Protein AF-A0A1K2IK71-F1 (afdb_monomer)

Structure (mmCIF, N/CA/C/O backbone):
data_AF-A0A1K2IK71-F1
#
_entry.id   AF-A0A1K2IK71-F1
#
loop_
_atom_site.group_PDB
_atom_site.id
_atom_site.type_symbol
_atom_site.label_atom_id
_atom_site.label_alt_id
_atom_site.label_comp_id
_atom_site.label_asym_id
_atom_site.label_entity_id
_atom_site.label_seq_id
_atom_site.pdbx_PDB_ins_code
_atom_site.Cartn_x
_atom_site.Cartn_y
_atom_site.Cartn_z
_atom_site.occupancy
_atom_site.B_iso_or_equiv
_atom_site.auth_seq_id
_atom_site.auth_comp_id
_atom_site.auth_asym_id
_atom_site.auth_atom_id
_atom_site.pdbx_PDB_model_num
ATOM 1 N N . MET A 1 1 ? -37.675 0.649 31.536 1.00 61.25 1 MET A N 1
ATOM 2 C CA . MET A 1 1 ? -37.832 0.206 30.128 1.00 61.25 1 MET A CA 1
ATOM 3 C C . MET A 1 1 ? -37.164 1.136 29.109 1.00 61.25 1 MET A C 1
ATOM 5 O O . MET A 1 1 ? -36.621 0.613 28.149 1.00 61.25 1 MET A O 1
ATOM 9 N N . ASN A 1 2 ? -37.136 2.465 29.307 1.00 74.56 2 ASN A N 1
ATOM 10 C CA . ASN A 1 2 ? -36.464 3.393 28.375 1.00 74.56 2 ASN A CA 1
ATOM 11 C C . ASN A 1 2 ? -34.951 3.172 28.241 1.00 74.56 2 ASN A C 1
ATOM 13 O O . ASN A 1 2 ? -34.464 3.069 27.128 1.00 74.56 2 ASN A O 1
ATOM 17 N N . GLN A 1 3 ? -34.226 3.002 29.349 1.00 78.00 3 GLN A N 1
ATOM 18 C CA . GLN A 1 3 ? -32.760 2.847 29.328 1.00 78.00 3 GLN A CA 1
ATOM 19 C C . GLN A 1 3 ? -32.288 1.665 28.456 1.00 78.00 3 GLN A C 1
ATOM 21 O O . GLN A 1 3 ? -31.316 1.771 27.718 1.00 78.00 3 GLN A O 1
ATOM 26 N N . ILE A 1 4 ? -33.023 0.548 28.472 1.00 86.94 4 ILE A N 1
ATOM 27 C CA . ILE A 1 4 ? -32.706 -0.634 27.653 1.00 86.94 4 ILE A CA 1
ATOM 28 C C . ILE A 1 4 ? -32.923 -0.341 26.159 1.00 86.94 4 ILE A C 1
ATOM 30 O O . ILE A 1 4 ? -32.129 -0.775 25.328 1.00 86.94 4 ILE A O 1
ATOM 34 N N . LYS A 1 5 ? -33.969 0.423 25.811 1.00 86.81 5 LYS A N 1
ATOM 35 C CA . LYS A 1 5 ? -34.247 0.823 24.424 1.00 86.81 5 LYS A CA 1
ATOM 36 C C . LYS A 1 5 ? -33.156 1.747 23.883 1.00 86.81 5 LYS A C 1
ATOM 38 O O . LYS A 1 5 ? -32.662 1.495 22.790 1.00 86.81 5 LYS A O 1
ATOM 43 N N . GLU A 1 6 ? -32.731 2.735 24.669 1.00 89.81 6 GLU A N 1
ATOM 44 C CA . GLU A 1 6 ? -31.640 3.652 24.304 1.00 89.81 6 GLU A CA 1
ATOM 45 C C . GLU A 1 6 ? -30.330 2.897 24.029 1.00 89.81 6 GLU A C 1
ATOM 47 O O . GLU A 1 6 ? -29.688 3.108 23.001 1.00 89.81 6 GLU A O 1
ATOM 52 N N . HIS A 1 7 ? -29.968 1.935 24.886 1.00 89.75 7 HIS A N 1
ATOM 53 C CA . HIS A 1 7 ? -28.777 1.104 24.677 1.00 89.75 7 HIS A CA 1
ATOM 54 C C . HIS A 1 7 ? -28.846 0.255 23.398 1.00 89.75 7 HIS A C 1
ATOM 56 O O . HIS A 1 7 ? -27.839 0.106 22.702 1.00 89.75 7 HIS A O 1
ATOM 62 N N . ILE A 1 8 ? -30.018 -0.297 23.068 1.00 94.62 8 ILE A N 1
ATOM 63 C CA . ILE A 1 8 ? -30.217 -1.074 21.836 1.00 94.62 8 ILE A CA 1
ATOM 64 C C . ILE A 1 8 ? -30.091 -0.170 20.606 1.00 94.62 8 ILE A C 1
ATOM 66 O O . ILE A 1 8 ? -29.386 -0.523 19.661 1.00 94.62 8 ILE A O 1
ATOM 70 N N . VAL A 1 9 ? -30.722 1.006 20.630 1.00 95.81 9 VAL A N 1
ATOM 71 C CA . VAL A 1 9 ? -30.653 1.987 19.538 1.00 95.81 9 VAL A CA 1
ATOM 72 C C . VAL A 1 9 ? -29.213 2.447 19.321 1.00 95.81 9 VAL A C 1
ATOM 74 O O . VAL A 1 9 ? -28.722 2.414 18.194 1.00 95.81 9 VAL A O 1
ATOM 77 N N . PHE A 1 10 ? -28.491 2.772 20.393 1.00 95.06 10 PHE A N 1
ATOM 78 C CA . PHE A 1 10 ? -27.085 3.161 20.318 1.00 95.06 10 PHE A CA 1
ATOM 79 C C . PHE A 1 10 ? -26.204 2.063 19.699 1.00 95.06 10 PHE A C 1
ATOM 81 O O . PHE A 1 10 ? -25.360 2.336 18.841 1.00 95.06 10 PHE A O 1
ATOM 88 N N . LYS A 1 11 ? -26.426 0.797 20.074 1.00 95.06 11 LYS A N 1
ATOM 89 C CA . LYS A 1 11 ? -25.696 -0.347 19.505 1.00 95.06 11 LYS A CA 1
ATOM 90 C C . LYS A 1 11 ? -25.994 -0.551 18.014 1.00 95.06 11 LYS A C 1
ATOM 92 O O . LYS A 1 11 ? -25.093 -0.875 17.246 1.00 95.06 11 LYS A O 1
ATOM 97 N N . LEU A 1 12 ? -27.240 -0.344 17.591 1.00 96.75 12 LEU A N 1
ATOM 98 C CA . LEU A 1 12 ? -27.615 -0.434 16.178 1.00 96.75 12 LEU A CA 1
ATOM 99 C C . LEU A 1 12 ? -26.991 0.695 15.355 1.00 96.75 12 LEU A C 1
ATOM 101 O O . LEU A 1 12 ? -26.448 0.435 14.284 1.00 96.75 12 LEU A O 1
ATOM 105 N N . ILE A 1 13 ? -27.006 1.927 15.871 1.00 97.06 13 ILE A N 1
ATOM 106 C CA . ILE A 1 13 ? -26.398 3.083 15.200 1.00 97.06 13 ILE A CA 1
ATOM 107 C C . ILE A 1 13 ? -24.892 2.870 15.037 1.00 97.06 13 ILE A C 1
ATOM 109 O O . ILE A 1 13 ? -24.377 2.994 13.927 1.00 97.06 13 ILE A O 1
ATOM 113 N N . THR A 1 14 ? -24.194 2.490 16.109 1.00 96.00 14 THR A N 1
ATOM 114 C CA . THR A 1 14 ? -22.744 2.228 16.066 1.00 96.00 14 THR A CA 1
ATOM 115 C C . THR A 1 14 ? -22.388 1.102 15.098 1.00 96.00 14 THR A C 1
ATOM 117 O O . THR A 1 14 ? -21.451 1.246 14.313 1.00 96.00 14 THR A O 1
ATOM 120 N N . PHE A 1 15 ? -23.165 0.017 15.076 1.00 96.56 15 PHE A N 1
ATOM 121 C CA . PHE A 1 15 ? -22.981 -1.057 14.102 1.00 96.56 15 PHE A CA 1
ATOM 122 C C . PHE A 1 15 ? -23.221 -0.585 12.660 1.00 96.56 15 PHE A C 1
ATOM 124 O O . PHE A 1 15 ? -22.429 -0.895 11.771 1.00 96.56 15 PHE A O 1
ATOM 131 N N . SER A 1 16 ? -24.270 0.208 12.424 1.00 96.31 16 SER A N 1
ATOM 132 C CA . SER A 1 16 ? -24.564 0.756 11.094 1.00 96.31 16 SER A CA 1
ATOM 133 C C . SER A 1 16 ? -23.451 1.678 10.592 1.00 96.31 16 SER A C 1
ATOM 135 O O . SER A 1 16 ? -23.057 1.586 9.431 1.00 96.31 16 SER A O 1
ATOM 137 N N . LEU A 1 17 ? -22.884 2.503 11.478 1.00 95.88 17 LEU A N 1
ATOM 138 C CA . LEU A 1 17 ? -21.776 3.397 11.162 1.00 95.88 17 LEU A CA 1
ATOM 139 C C . LEU A 1 17 ? -20.525 2.597 10.782 1.00 95.88 17 LEU A C 1
ATOM 141 O O . LEU A 1 17 ? -19.882 2.900 9.778 1.00 95.88 17 LEU A O 1
ATOM 145 N N . ALA A 1 18 ? -20.212 1.547 11.547 1.00 95.81 18 ALA A N 1
ATOM 146 C CA . ALA A 1 18 ? -19.104 0.647 11.242 1.00 95.81 18 ALA A CA 1
ATOM 147 C C . ALA A 1 18 ? -19.285 -0.036 9.877 1.00 95.81 18 ALA A C 1
ATOM 149 O O . ALA A 1 18 ? -18.342 -0.097 9.089 1.00 95.81 18 ALA A O 1
ATOM 150 N N . LEU A 1 19 ? -20.500 -0.495 9.562 1.00 95.81 19 LEU A N 1
ATOM 151 C CA . LEU A 1 19 ? -20.796 -1.093 8.262 1.00 95.81 19 LEU A CA 1
ATOM 152 C C . LEU A 1 19 ? -20.637 -0.071 7.130 1.00 95.81 19 LEU A C 1
ATOM 154 O O . LEU A 1 19 ? -19.991 -0.368 6.130 1.00 95.81 19 LEU A O 1
ATOM 158 N N . MET A 1 20 ? -21.161 1.144 7.303 1.00 94.94 20 MET A N 1
ATOM 159 C CA . MET A 1 20 ? -21.077 2.219 6.311 1.00 94.94 20 MET A CA 1
ATOM 160 C C . MET A 1 20 ? -19.626 2.609 5.996 1.00 94.94 20 MET A C 1
ATOM 162 O O . MET A 1 20 ? -19.296 2.846 4.837 1.00 94.94 20 MET A O 1
ATOM 166 N N . LEU A 1 21 ? -18.744 2.601 6.999 1.00 91.88 21 LEU A N 1
ATOM 167 C CA . LEU A 1 21 ? -17.303 2.810 6.819 1.00 91.88 21 LEU A CA 1
ATOM 168 C C . LEU A 1 21 ? -16.629 1.690 6.005 1.00 91.88 21 LEU A C 1
ATOM 170 O O . LEU A 1 21 ? -15.633 1.945 5.331 1.00 91.88 21 LEU A O 1
ATOM 174 N N . LEU A 1 22 ? -17.166 0.465 6.033 1.00 91.50 22 LEU A N 1
ATOM 175 C CA . LEU A 1 22 ? -16.630 -0.690 5.301 1.00 91.50 22 LEU A CA 1
ATOM 176 C C . LEU A 1 22 ? -17.164 -0.819 3.866 1.00 91.50 22 LEU A C 1
ATOM 178 O O . LEU A 1 22 ? -16.497 -1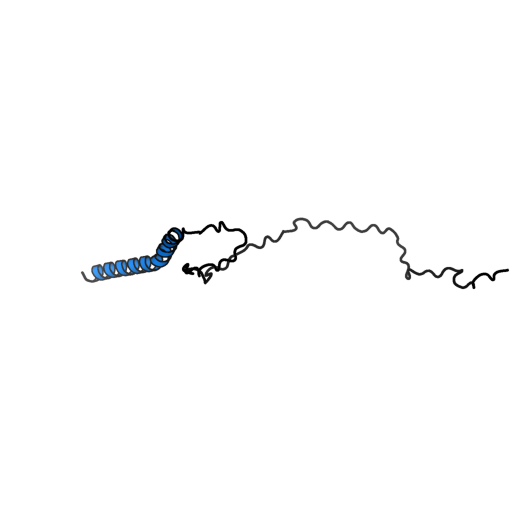.427 3.025 1.00 91.50 22 LEU A O 1
ATOM 182 N N . VAL A 1 23 ? -18.326 -0.232 3.556 1.00 89.38 23 VAL A N 1
ATOM 183 C CA . VAL A 1 23 ? -18.954 -0.287 2.219 1.00 89.38 23 V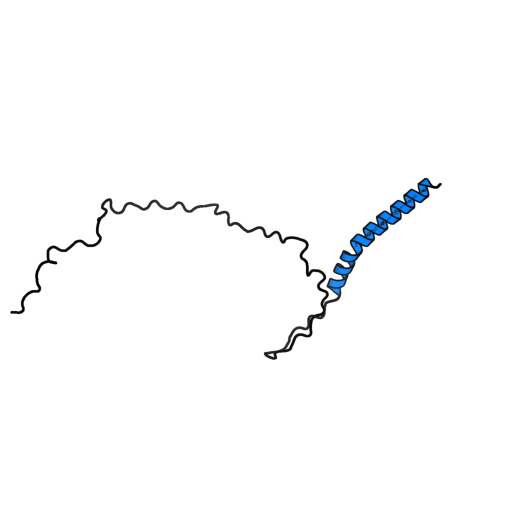AL A CA 1
ATOM 184 C C . VAL A 1 23 ? -17.998 0.126 1.084 1.00 89.38 23 VAL A C 1
ATOM 186 O O . VAL A 1 23 ? -17.894 -0.628 0.114 1.00 89.38 23 VAL A O 1
ATOM 189 N N . PRO A 1 24 ? -17.241 1.242 1.168 1.00 84.25 24 PRO A N 1
ATOM 190 C CA . PRO A 1 24 ? -16.321 1.639 0.099 1.00 84.25 24 PRO A CA 1
ATOM 191 C C . PRO A 1 24 ? -15.238 0.591 -0.181 1.00 84.25 24 PRO A C 1
ATOM 193 O O . PRO A 1 24 ? -14.855 0.384 -1.331 1.00 84.25 24 PRO A O 1
ATOM 196 N N . THR A 1 25 ? -14.751 -0.092 0.857 1.00 84.81 25 THR A N 1
ATOM 197 C CA . THR A 1 25 ? -13.739 -1.151 0.737 1.00 84.81 25 THR A CA 1
ATOM 198 C C . THR A 1 25 ? -14.320 -2.400 0.079 1.00 84.81 25 THR A C 1
ATOM 200 O O . THR A 1 25 ? -13.678 -2.983 -0.792 1.00 84.81 25 THR A O 1
ATOM 203 N N . ALA A 1 26 ? -15.548 -2.783 0.435 1.00 88.19 26 ALA A N 1
ATOM 204 C CA . ALA A 1 26 ? -16.237 -3.917 -0.178 1.00 88.19 26 ALA A CA 1
ATOM 205 C C . ALA A 1 26 ? -16.529 -3.681 -1.670 1.00 88.19 26 ALA A C 1
ATOM 207 O O . ALA A 1 26 ? -16.289 -4.564 -2.492 1.00 88.19 26 ALA A O 1
ATOM 208 N N . ILE A 1 27 ? -16.975 -2.473 -2.035 1.00 85.75 27 ILE A N 1
ATOM 209 C CA . ILE A 1 27 ? -17.199 -2.087 -3.437 1.00 85.75 27 ILE A CA 1
ATOM 210 C C . ILE A 1 27 ? -15.882 -2.130 -4.220 1.00 85.75 27 ILE A C 1
ATOM 212 O O . ILE A 1 27 ? -15.846 -2.689 -5.313 1.00 85.75 27 ILE A O 1
ATOM 216 N N . LYS A 1 28 ? -14.785 -1.608 -3.649 1.00 77.19 28 LYS A N 1
ATOM 217 C CA . LYS A 1 28 ? -13.445 -1.696 -4.257 1.00 77.19 28 LYS A CA 1
ATOM 218 C C . LYS A 1 28 ? -13.022 -3.142 -4.491 1.00 77.19 28 LYS A C 1
ATOM 220 O O . LYS A 1 28 ? -12.565 -3.467 -5.579 1.00 77.19 28 LYS A O 1
ATOM 225 N N . PHE A 1 29 ? -13.193 -4.004 -3.490 1.00 83.38 29 PHE A N 1
ATOM 226 C CA . PHE A 1 29 ? -12.860 -5.420 -3.603 1.00 83.38 29 PHE A CA 1
ATOM 227 C C . PHE A 1 29 ? -13.652 -6.092 -4.729 1.00 83.38 29 PHE A C 1
ATOM 229 O O . PHE A 1 29 ? -13.057 -6.746 -5.576 1.00 83.38 29 PHE A O 1
ATOM 236 N N . ALA A 1 30 ? -14.967 -5.872 -4.792 1.00 85.19 30 ALA A N 1
ATOM 237 C CA . ALA A 1 30 ? -15.808 -6.416 -5.855 1.00 85.19 30 ALA A CA 1
ATOM 238 C C . ALA A 1 30 ? -15.412 -5.889 -7.247 1.00 85.19 30 ALA A C 1
ATOM 240 O O . ALA A 1 30 ? -15.346 -6.662 -8.196 1.00 85.19 30 ALA A O 1
ATOM 241 N N . HIS A 1 31 ? -15.085 -4.599 -7.361 1.00 77.94 31 HIS A N 1
ATOM 242 C CA . HIS A 1 31 ? -14.703 -3.943 -8.616 1.00 77.94 31 HIS A CA 1
ATOM 243 C C . HIS A 1 31 ? -13.401 -4.483 -9.235 1.00 77.94 31 HIS A C 1
ATOM 245 O O . HIS A 1 31 ? -13.246 -4.478 -10.460 1.00 77.94 31 HIS A O 1
ATOM 251 N N . ILE A 1 32 ? -12.463 -4.984 -8.419 1.00 75.69 32 ILE A N 1
ATOM 252 C CA . ILE A 1 32 ? -11.264 -5.690 -8.917 1.00 75.69 32 ILE A CA 1
ATOM 253 C C . ILE A 1 32 ? -11.679 -6.899 -9.769 1.00 75.69 32 ILE A C 1
ATOM 255 O O . ILE A 1 32 ? -11.024 -7.222 -10.759 1.00 75.69 32 ILE A O 1
ATOM 259 N N . PHE A 1 33 ? -12.806 -7.529 -9.427 1.00 79.31 33 PHE A N 1
ATOM 260 C CA . PHE A 1 33 ? -13.347 -8.683 -10.133 1.00 79.31 33 PHE A CA 1
ATOM 261 C C . PHE A 1 33 ? -14.391 -8.336 -11.205 1.00 79.31 33 PHE A C 1
ATOM 263 O O . PHE A 1 33 ? -15.182 -9.190 -11.583 1.00 79.31 33 PHE A O 1
ATOM 270 N N . THR A 1 34 ? -14.460 -7.095 -11.691 1.00 74.12 34 THR A N 1
ATOM 271 C CA . THR A 1 34 ? -15.378 -6.742 -12.793 1.00 74.12 34 THR A CA 1
ATOM 272 C C . THR A 1 34 ? -14.651 -6.318 -14.070 1.00 74.12 34 THR A C 1
ATOM 274 O O . THR A 1 34 ? -15.210 -6.443 -15.158 1.00 74.12 34 THR A O 1
ATOM 277 N N . HIS A 1 35 ? -13.393 -5.876 -13.977 1.00 64.25 35 HIS A N 1
ATOM 278 C CA . HIS A 1 35 ? -12.627 -5.299 -15.095 1.00 64.25 35 HIS A CA 1
ATOM 279 C C . HIS A 1 35 ? -11.720 -6.322 -15.791 1.00 64.25 35 HIS A C 1
ATOM 281 O O . HIS A 1 35 ? -10.523 -6.131 -15.965 1.00 64.25 35 HIS A O 1
ATOM 287 N N . HIS A 1 36 ? -12.294 -7.452 -16.199 1.00 59.03 36 HIS A N 1
ATOM 288 C CA . HIS A 1 36 ? -11.539 -8.570 -16.784 1.00 59.03 36 HIS A CA 1
ATOM 289 C C . HIS A 1 36 ? -11.327 -8.490 -18.298 1.00 59.03 36 HIS A C 1
ATOM 291 O O . HIS A 1 36 ? -10.712 -9.381 -18.881 1.00 59.03 36 HIS A O 1
ATOM 297 N N . ASN A 1 37 ? -11.841 -7.459 -18.967 1.00 60.06 37 ASN A N 1
ATOM 298 C CA . ASN A 1 37 ? -11.759 -7.355 -20.422 1.00 60.06 37 ASN A CA 1
ATOM 299 C C . ASN A 1 37 ? -10.486 -6.622 -20.858 1.00 60.06 37 ASN A C 1
ATOM 301 O O . ASN A 1 37 ? -10.547 -5.616 -21.563 1.00 60.06 37 ASN A O 1
ATOM 305 N N . HIS A 1 38 ? -9.320 -7.155 -20.486 1.00 57.66 38 HIS A N 1
ATOM 306 C CA . HIS A 1 38 ? -8.078 -6.762 -21.142 1.00 57.66 38 HIS A CA 1
ATOM 307 C C . HIS A 1 38 ? -8.121 -7.253 -22.591 1.00 57.66 38 HIS A C 1
ATOM 309 O O . HIS A 1 38 ? -7.822 -8.410 -22.891 1.00 57.66 38 HIS A O 1
ATOM 315 N N . LYS A 1 39 ? -8.510 -6.369 -23.517 1.00 60.31 39 LYS A N 1
ATOM 316 C CA . LYS A 1 39 ? -8.328 -6.621 -24.947 1.00 60.31 39 LYS A CA 1
ATOM 317 C C . LYS A 1 39 ? -6.831 -6.660 -25.234 1.00 60.31 39 LYS A C 1
ATOM 319 O O . LYS A 1 39 ? -6.184 -5.623 -25.354 1.00 60.31 39 LYS A O 1
ATOM 324 N N . VAL A 1 40 ? -6.286 -7.869 -25.339 1.00 60.91 40 VAL A N 1
ATOM 325 C CA . VAL A 1 40 ? -4.930 -8.094 -25.840 1.00 60.91 40 VAL A CA 1
ATOM 326 C C . VAL A 1 40 ? -4.874 -7.540 -27.263 1.00 60.91 40 VAL A C 1
ATOM 328 O O . VAL A 1 40 ? -5.618 -7.977 -28.141 1.00 60.91 40 VAL A O 1
ATOM 331 N N . CYS A 1 41 ? -4.032 -6.533 -27.483 1.00 62.97 41 CYS A N 1
ATOM 332 C CA . CYS A 1 41 ? -3.840 -5.942 -28.802 1.00 62.97 41 CYS A CA 1
ATOM 333 C C . CYS A 1 41 ? -3.043 -6.916 -29.677 1.00 62.97 41 CYS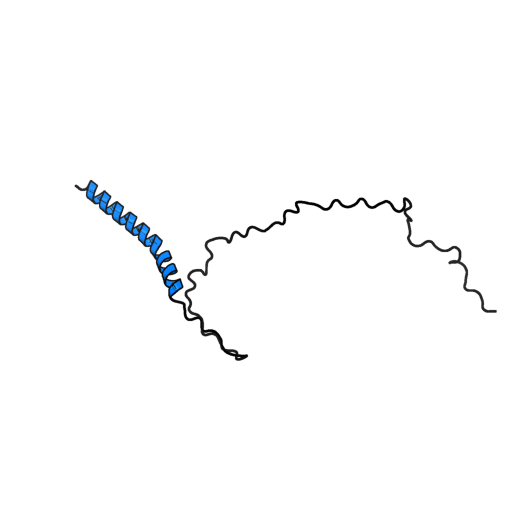 A C 1
ATOM 335 O O . CYS A 1 41 ? -1.817 -6.947 -29.631 1.00 62.97 41 CYS A O 1
ATOM 337 N N . VAL A 1 42 ? -3.742 -7.727 -30.471 1.00 64.75 42 VAL A N 1
ATOM 338 C CA . VAL A 1 42 ? -3.137 -8.609 -31.478 1.00 64.75 42 VAL A CA 1
ATOM 339 C C . VAL A 1 42 ? -3.127 -7.861 -32.814 1.00 64.75 42 VAL A C 1
ATOM 341 O O . VAL A 1 42 ? -3.958 -8.109 -33.681 1.00 64.75 42 VAL A O 1
ATOM 344 N N . GLY A 1 43 ? -2.257 -6.862 -32.962 1.00 55.94 43 GLY A N 1
ATOM 345 C CA . GLY A 1 43 ? -2.243 -6.027 -34.165 1.00 55.94 43 GLY A CA 1
ATOM 346 C C . GLY A 1 43 ? -0.900 -5.353 -34.400 1.00 55.94 43 GLY A C 1
ATOM 347 O O . GLY A 1 43 ? -0.509 -4.458 -33.657 1.00 55.94 43 GLY A O 1
ATOM 348 N N . GLY A 1 44 ? -0.195 -5.789 -35.444 1.00 60.19 44 GLY A N 1
ATOM 349 C CA . GLY A 1 44 ? 1.018 -5.140 -35.926 1.00 60.19 44 GLY A CA 1
ATOM 350 C C . GLY A 1 44 ? 0.711 -3.769 -36.530 1.00 60.19 44 GLY A C 1
ATOM 351 O O . GLY A 1 44 ? -0.150 -3.654 -37.393 1.00 60.19 44 GLY A O 1
ATOM 352 N N . GLN A 1 45 ? 1.435 -2.749 -36.069 1.00 58.06 45 GLN A N 1
ATOM 353 C CA . GLN A 1 45 ? 1.621 -1.427 -36.693 1.00 58.06 45 GLN A CA 1
ATOM 354 C C . GLN A 1 45 ? 0.376 -0.633 -37.148 1.00 58.06 45 GLN A C 1
ATOM 356 O O . GLN A 1 45 ? 0.524 0.354 -37.863 1.00 58.06 45 GLN A O 1
ATOM 361 N N . SER A 1 46 ? -0.840 -0.971 -36.719 1.00 62.66 46 SER A N 1
ATOM 362 C CA . SER A 1 46 ? -2.004 -0.101 -36.918 1.00 62.66 46 SER A CA 1
ATOM 363 C C . SER A 1 46 ? -2.195 0.802 -35.702 1.00 62.66 46 SER A C 1
ATOM 365 O O . SER A 1 46 ? -2.428 0.312 -34.599 1.00 62.66 46 SER A O 1
ATOM 367 N N . THR A 1 47 ? -2.120 2.119 -35.892 1.00 59.16 47 THR A N 1
ATOM 368 C CA . THR A 1 47 ? -2.442 3.116 -34.862 1.00 59.16 47 THR A CA 1
ATOM 369 C C . THR A 1 47 ? -3.949 3.120 -34.597 1.00 59.16 47 THR A C 1
ATOM 371 O O . THR A 1 47 ? -4.693 3.883 -35.216 1.00 59.16 47 THR A O 1
ATOM 374 N N . HIS A 1 48 ? -4.441 2.255 -33.710 1.00 60.56 48 HIS A N 1
ATOM 375 C CA . HIS A 1 48 ? -5.813 2.375 -33.221 1.00 60.56 48 HIS A CA 1
ATOM 376 C C . HIS A 1 48 ? -5.863 3.422 -32.108 1.00 60.56 48 HIS A C 1
ATOM 378 O O . HIS A 1 48 ? -5.042 3.422 -31.192 1.00 60.56 48 HIS A O 1
ATOM 384 N N . ILE A 1 49 ? -6.844 4.323 -32.170 1.00 63.19 49 ILE A N 1
ATOM 385 C CA . ILE A 1 49 ? -7.158 5.176 -31.024 1.00 63.19 49 ILE A CA 1
ATOM 386 C C . ILE A 1 49 ? -7.801 4.266 -29.981 1.00 63.19 49 ILE A C 1
ATOM 388 O O . ILE A 1 49 ? -8.886 3.723 -30.211 1.00 63.19 49 ILE A O 1
ATOM 392 N N . HIS A 1 50 ? -7.118 4.056 -28.852 1.00 61.97 50 HIS A N 1
ATOM 393 C CA . HIS A 1 50 ? -7.725 3.383 -27.710 1.00 61.97 50 HIS A CA 1
ATOM 394 C C . HIS A 1 50 ? -9.015 4.119 -27.350 1.00 61.97 50 HIS A C 1
ATOM 396 O O . HIS A 1 50 ? -9.021 5.330 -27.127 1.00 61.97 50 HIS A O 1
ATOM 402 N N . LYS A 1 51 ? -10.126 3.378 -27.345 1.00 60.03 51 LYS A N 1
ATOM 403 C CA . LYS A 1 51 ? -11.404 3.886 -26.853 1.00 60.03 51 LYS A CA 1
ATOM 404 C C . LYS A 1 51 ? -11.159 4.333 -25.413 1.00 60.03 51 LYS A C 1
ATOM 406 O O . LYS A 1 51 ? -10.549 3.569 -24.673 1.00 60.03 51 LYS A O 1
ATOM 411 N N . VAL A 1 52 ? -11.564 5.561 -25.077 1.00 59.41 52 VAL A N 1
ATOM 412 C CA . VAL A 1 52 ? -11.374 6.136 -23.737 1.00 59.41 52 VAL A CA 1
ATOM 413 C C . VAL A 1 52 ? -11.807 5.100 -22.715 1.00 59.41 52 VAL A C 1
ATOM 415 O O . VAL A 1 52 ? -12.970 4.688 -22.710 1.00 59.41 52 VAL A O 1
ATOM 418 N N . ASP A 1 53 ? -10.840 4.647 -21.926 1.00 57.84 53 ASP A N 1
ATOM 419 C CA . ASP A 1 53 ? -11.106 3.732 -20.842 1.00 57.84 53 ASP A CA 1
ATOM 420 C C . ASP A 1 53 ? -11.855 4.526 -19.776 1.00 57.84 53 ASP A C 1
ATOM 422 O O . ASP A 1 53 ? -11.353 5.523 -19.255 1.00 57.84 53 ASP A O 1
ATOM 426 N N . LEU A 1 54 ? -13.112 4.153 -19.557 1.00 56.84 54 LEU A N 1
ATOM 427 C CA . LEU A 1 54 ? -13.947 4.720 -18.503 1.00 56.84 54 LEU A CA 1
ATOM 428 C C . LEU A 1 54 ? -13.758 3.935 -17.199 1.00 56.84 54 LEU A C 1
ATOM 430 O O . LEU A 1 54 ? -14.614 4.025 -16.316 1.00 56.84 54 LEU A O 1
ATOM 434 N N . ASP A 1 55 ? -12.679 3.148 -17.098 1.00 58.25 55 ASP A N 1
ATOM 435 C CA . ASP A 1 55 ? -12.239 2.518 -15.862 1.00 58.25 55 ASP A CA 1
ATOM 436 C C . ASP A 1 55 ? -12.313 3.539 -14.728 1.00 58.25 55 ASP A C 1
ATOM 438 O O . ASP A 1 55 ? -11.738 4.631 -14.768 1.00 58.25 55 ASP A O 1
ATOM 442 N N . CYS A 1 56 ? -13.116 3.207 -13.720 1.00 61.28 56 CYS A N 1
ATOM 443 C CA . CYS A 1 56 ? -13.321 4.090 -12.593 1.00 61.28 56 CYS A CA 1
ATOM 444 C C . CYS A 1 56 ? -11.997 4.270 -11.845 1.00 61.28 56 CYS A C 1
ATOM 446 O O . CYS A 1 56 ? -11.506 3.352 -11.187 1.00 61.28 56 CYS A O 1
ATOM 448 N N . ASP A 1 57 ? -11.470 5.494 -11.900 1.00 61.03 57 ASP A N 1
ATOM 449 C CA . ASP A 1 57 ? -10.300 5.990 -11.174 1.00 61.03 57 ASP A CA 1
ATOM 450 C C . ASP A 1 57 ? -10.521 6.026 -9.644 1.00 61.03 57 ASP A C 1
ATOM 452 O O . ASP A 1 57 ? -10.333 7.050 -8.979 1.00 61.03 57 ASP A O 1
ATOM 456 N N . PHE A 1 58 ? -10.905 4.908 -9.027 1.00 57.31 58 PHE A N 1
ATOM 457 C CA . PHE A 1 58 ? -11.163 4.809 -7.587 1.00 57.31 58 PHE A CA 1
ATOM 458 C C . PHE A 1 58 ? -9.919 5.082 -6.718 1.00 57.31 58 PHE A C 1
ATOM 460 O O . PHE A 1 58 ? -10.031 5.068 -5.489 1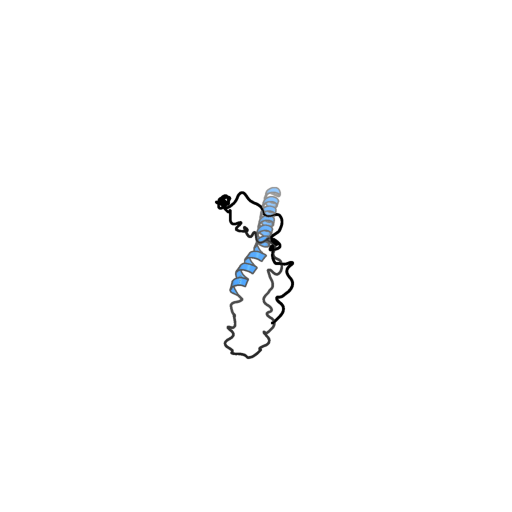.00 57.31 58 PHE A O 1
ATOM 467 N N . HIS A 1 59 ? -8.751 5.317 -7.329 1.00 56.78 59 HIS A N 1
ATOM 468 C CA . HIS A 1 59 ? -7.454 5.601 -6.705 1.00 56.78 59 HIS A CA 1
ATOM 469 C C . HIS A 1 59 ? -6.622 6.655 -7.469 1.00 56.78 59 HIS A C 1
ATOM 471 O O . HIS A 1 59 ? -5.396 6.605 -7.450 1.00 56.78 59 HIS A O 1
ATOM 477 N N . LYS A 1 60 ? -7.246 7.670 -8.088 1.00 58.47 60 LYS A N 1
ATOM 478 C CA . LYS A 1 60 ? -6.482 8.835 -8.595 1.00 58.47 60 LYS A CA 1
ATOM 479 C C . LYS A 1 60 ? -5.696 9.571 -7.499 1.00 58.47 60 LYS A C 1
ATOM 481 O O . LYS A 1 60 ? -4.737 10.277 -7.793 1.00 58.47 60 LYS A O 1
ATOM 486 N N . PHE A 1 61 ? -6.089 9.388 -6.236 1.00 58.47 61 PHE A N 1
ATOM 487 C CA . PHE A 1 61 ? -5.432 9.980 -5.077 1.00 58.47 61 PHE A CA 1
ATOM 488 C C . PHE A 1 61 ? -4.788 8.899 -4.222 1.00 58.47 61 PHE A C 1
ATOM 490 O O . PHE A 1 61 ? -5.456 8.066 -3.606 1.00 58.47 61 PHE A O 1
ATOM 497 N N . GLN A 1 62 ? -3.466 8.934 -4.179 1.00 61.38 62 GLN A N 1
ATOM 498 C CA . GLN A 1 62 ? -2.672 8.051 -3.356 1.00 61.38 62 GLN A CA 1
ATOM 499 C C . GLN A 1 62 ? -2.698 8.542 -1.900 1.00 61.38 62 GLN A C 1
ATOM 501 O O . GLN A 1 62 ? -1.988 9.473 -1.535 1.00 61.38 62 GLN A O 1
ATOM 506 N N . LEU A 1 63 ? -3.556 7.932 -1.075 1.00 66.88 63 LEU A N 1
ATOM 507 C CA . LEU A 1 63 ? -3.733 8.305 0.339 1.00 66.88 63 LEU A CA 1
ATOM 508 C C . LEU A 1 63 ? -2.522 7.940 1.214 1.00 66.88 63 LEU A C 1
ATOM 510 O O . LEU A 1 63 ? -2.290 8.577 2.238 1.00 66.88 63 LEU A O 1
ATOM 514 N N . ASN A 1 64 ? -1.741 6.941 0.796 1.00 65.69 64 ASN A N 1
ATOM 515 C CA . ASN A 1 64 ? -0.564 6.471 1.518 1.00 65.69 64 ASN A CA 1
ATOM 516 C C . ASN A 1 64 ? 0.704 6.853 0.756 1.00 65.69 64 ASN A C 1
ATOM 518 O O . ASN A 1 64 ? 0.867 6.494 -0.411 1.00 65.69 64 ASN A O 1
ATOM 522 N N . GLN A 1 65 ? 1.633 7.527 1.430 1.00 71.06 65 GLN A N 1
ATOM 523 C CA . GLN A 1 65 ? 2.965 7.763 0.886 1.00 71.06 65 GLN A CA 1
ATOM 524 C C . GLN A 1 65 ? 3.666 6.409 0.734 1.00 71.06 65 GLN A C 1
ATOM 526 O O . GLN A 1 65 ? 3.835 5.688 1.716 1.00 71.06 65 GLN A O 1
ATOM 531 N N . ASN A 1 66 ? 4.043 6.039 -0.493 1.00 68.44 66 ASN A N 1
ATOM 532 C CA . ASN A 1 66 ? 4.866 4.853 -0.717 1.00 68.44 66 ASN A CA 1
ATOM 533 C C . ASN A 1 66 ? 6.190 5.046 0.029 1.00 68.44 66 ASN A C 1
ATOM 535 O O . ASN A 1 66 ? 7.029 5.852 -0.374 1.00 68.44 66 ASN A O 1
ATOM 539 N N . PHE A 1 67 ? 6.368 4.324 1.133 1.00 71.50 67 PHE A N 1
ATOM 540 C CA . PHE A 1 67 ? 7.628 4.304 1.855 1.00 71.50 67 PHE A CA 1
ATOM 541 C C . PHE A 1 67 ? 8.581 3.352 1.138 1.00 71.50 67 PHE A C 1
ATOM 543 O O . PHE A 1 67 ? 8.568 2.140 1.344 1.00 71.50 67 PHE A O 1
ATOM 550 N N . THR A 1 68 ? 9.397 3.912 0.255 1.00 69.69 68 THR A N 1
ATOM 551 C CA . THR A 1 68 ? 10.530 3.196 -0.323 1.00 69.69 68 THR A CA 1
ATOM 552 C C . THR A 1 68 ? 11.695 3.319 0.649 1.00 69.69 68 THR A C 1
ATOM 554 O O . THR A 1 68 ? 12.250 4.406 0.815 1.00 69.69 68 THR A O 1
ATOM 557 N N . LEU A 1 69 ? 12.078 2.212 1.292 1.00 68.62 69 LEU A N 1
ATOM 558 C CA . LEU A 1 69 ? 13.389 2.108 1.928 1.00 68.62 69 LEU A CA 1
ATOM 559 C C . LEU A 1 69 ? 14.423 2.295 0.822 1.00 68.62 69 LEU A C 1
ATOM 561 O O . LEU A 1 69 ? 14.638 1.401 0.005 1.00 68.62 69 LEU A O 1
ATOM 565 N N . SER A 1 70 ? 15.022 3.486 0.762 1.00 68.94 70 SER A N 1
ATOM 566 C CA . SER A 1 70 ? 16.224 3.683 -0.032 1.00 68.94 70 SER A CA 1
ATOM 567 C C . SER A 1 70 ? 17.224 2.663 0.482 1.00 68.94 70 SER A C 1
ATOM 569 O O . SER A 1 70 ? 17.599 2.70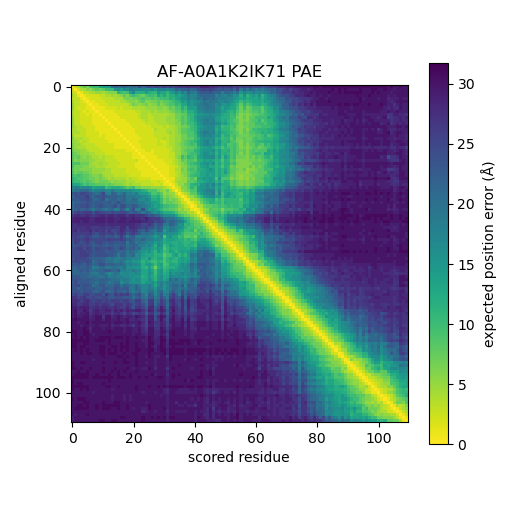2 1.655 1.00 68.94 70 SER A O 1
ATOM 571 N N . ASN A 1 71 ? 17.583 1.707 -0.371 1.00 63.38 71 ASN A N 1
ATOM 572 C CA . ASN A 1 71 ? 18.639 0.755 -0.094 1.00 63.38 71 ASN A CA 1
ATOM 573 C C . ASN A 1 71 ? 19.947 1.548 -0.121 1.00 63.38 71 ASN A C 1
ATOM 575 O O . ASN A 1 71 ? 20.686 1.535 -1.106 1.00 63.38 71 ASN A O 1
ATOM 579 N N . SER A 1 72 ? 20.190 2.327 0.933 1.00 65.62 72 SER A N 1
ATOM 580 C CA . SER A 1 72 ? 21.472 2.945 1.182 1.00 65.62 72 SER A CA 1
ATOM 581 C C . SER A 1 72 ? 22.436 1.784 1.324 1.00 65.62 72 SER A C 1
ATOM 583 O O . SER A 1 72 ? 22.421 1.049 2.309 1.00 65.62 72 SER A O 1
ATOM 585 N N . PHE A 1 73 ? 23.225 1.561 0.275 1.00 64.94 73 PHE A N 1
ATOM 586 C CA . PHE A 1 73 ? 24.345 0.643 0.321 1.00 64.94 73 PHE A CA 1
ATOM 587 C C . PHE A 1 73 ? 25.245 1.119 1.457 1.00 64.94 73 PHE A C 1
ATOM 589 O O . PHE A 1 73 ? 26.032 2.052 1.296 1.00 64.94 73 PHE A O 1
ATOM 596 N N . LEU A 1 74 ? 25.086 0.509 2.630 1.00 64.75 74 LEU A N 1
ATOM 597 C CA . LEU A 1 74 ? 26.025 0.649 3.722 1.00 64.75 74 LEU A CA 1
ATOM 598 C C . LEU A 1 74 ? 27.344 0.107 3.177 1.00 64.75 74 LEU A C 1
ATOM 600 O O . LEU A 1 74 ? 27.521 -1.103 3.040 1.00 64.75 74 LEU A O 1
ATOM 604 N N . LYS A 1 75 ? 28.262 1.004 2.801 1.00 66.69 75 LYS A N 1
ATOM 605 C CA . LYS A 1 75 ? 29.656 0.639 2.548 1.00 66.69 75 LYS A CA 1
ATOM 606 C C . LYS A 1 75 ? 30.244 0.214 3.891 1.00 66.69 75 LYS A C 1
ATOM 608 O O . LYS A 1 75 ? 30.845 1.015 4.595 1.00 66.69 75 LYS A O 1
ATOM 613 N N . LEU A 1 76 ? 30.028 -1.052 4.248 1.00 67.06 76 LEU A N 1
ATOM 614 C CA . LEU A 1 76 ? 30.572 -1.687 5.452 1.00 67.06 76 LEU A CA 1
ATOM 615 C C . LEU A 1 76 ? 32.106 -1.669 5.452 1.00 67.06 76 LEU A C 1
ATOM 617 O O . LEU A 1 76 ? 32.726 -1.719 6.506 1.00 67.06 76 LEU A O 1
ATOM 621 N N . PHE A 1 77 ? 32.707 -1.549 4.268 1.00 69.69 77 PHE A N 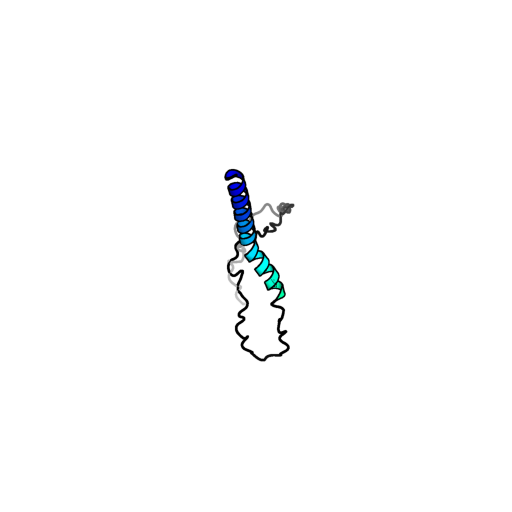1
ATOM 622 C CA . PHE A 1 77 ? 34.143 -1.466 4.084 1.00 69.69 77 PHE A CA 1
ATOM 623 C C . PHE A 1 77 ? 34.470 -0.286 3.170 1.00 69.69 77 PHE A C 1
ATOM 625 O O . PHE A 1 77 ? 34.123 -0.278 1.986 1.00 69.69 77 PHE A O 1
ATOM 632 N N . SER A 1 78 ? 35.140 0.723 3.729 1.00 69.69 78 SER A N 1
ATOM 633 C CA . SER A 1 78 ? 35.905 1.667 2.920 1.00 69.69 78 SER A CA 1
ATOM 634 C C . SER A 1 78 ? 37.193 0.954 2.520 1.00 69.69 78 SER A C 1
ATOM 636 O O . SER A 1 78 ? 37.888 0.470 3.418 1.00 69.69 78 SER A O 1
ATOM 638 N N . PRO A 1 79 ? 37.533 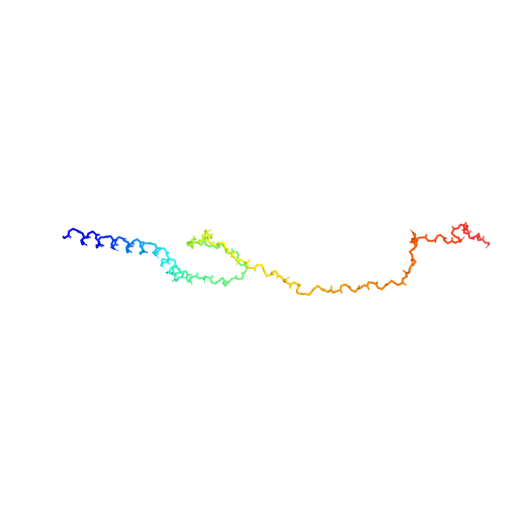0.844 1.224 1.00 69.56 79 PRO A N 1
ATOM 639 C CA . PRO A 1 79 ? 38.855 0.371 0.855 1.00 69.56 79 PRO A CA 1
ATOM 640 C C . PRO A 1 79 ? 39.872 1.285 1.541 1.00 69.56 79 PRO A C 1
ATOM 642 O O . PRO A 1 79 ? 39.772 2.510 1.459 1.00 69.56 79 PRO A O 1
ATOM 645 N N . GLN A 1 80 ? 40.801 0.688 2.284 1.00 69.62 80 GLN A N 1
ATOM 646 C CA . GLN A 1 80 ? 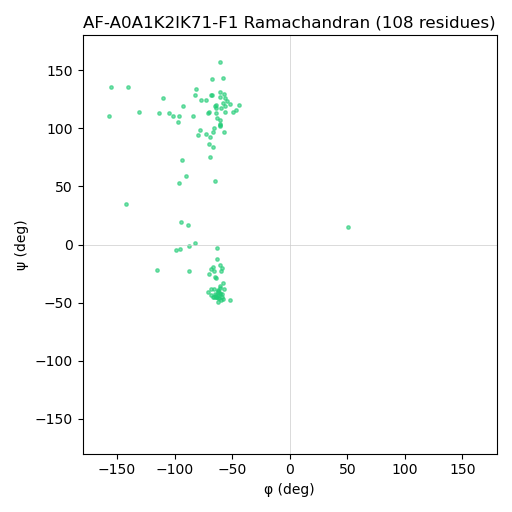41.942 1.417 2.805 1.00 69.62 80 GLN A CA 1
ATOM 647 C C . GLN A 1 80 ? 42.732 1.892 1.587 1.00 69.62 80 GLN A C 1
ATOM 649 O O . GLN A 1 80 ? 43.303 1.073 0.864 1.00 69.62 80 GLN A O 1
ATOM 654 N N . GLU A 1 81 ? 42.697 3.199 1.325 1.00 68.75 81 GLU A N 1
ATOM 655 C CA . GLU A 1 81 ? 43.564 3.845 0.343 1.00 68.75 81 GLU A CA 1
ATOM 656 C C . GLU A 1 81 ? 44.992 3.376 0.645 1.00 68.75 81 GLU A C 1
ATOM 658 O O . GLU A 1 81 ? 45.519 3.620 1.737 1.00 68.75 81 GLU A O 1
ATOM 663 N N . LYS A 1 82 ? 45.601 2.619 -0.277 1.00 69.44 82 LYS A N 1
ATOM 664 C CA . LYS A 1 82 ? 47.020 2.286 -0.154 1.00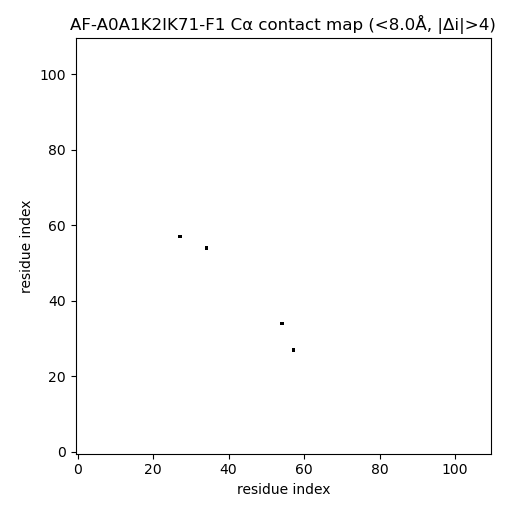 69.44 82 LYS A CA 1
ATOM 665 C C . LYS A 1 82 ? 47.761 3.613 -0.104 1.00 69.44 82 LYS A C 1
ATOM 667 O O . LYS A 1 82 ? 47.639 4.409 -1.032 1.00 69.44 82 LYS A O 1
ATOM 672 N N . SER A 1 83 ? 48.521 3.843 0.965 1.00 67.94 83 SER A N 1
ATOM 673 C CA . SER A 1 83 ? 49.435 4.977 1.023 1.00 67.94 83 SER A CA 1
ATOM 674 C C . SER A 1 83 ? 50.303 4.934 -0.229 1.00 67.94 83 SER A C 1
ATOM 676 O O . SER A 1 83 ? 50.963 3.920 -0.473 1.00 67.94 83 SER A O 1
ATOM 678 N N . LEU A 1 84 ? 50.254 5.992 -1.038 1.00 69.56 84 LEU A N 1
ATOM 679 C CA . LEU A 1 84 ? 51.121 6.113 -2.201 1.00 69.56 84 LEU A CA 1
ATOM 680 C C . LEU A 1 84 ? 52.562 5.984 -1.709 1.00 69.56 84 LEU A C 1
ATOM 682 O O . LEU A 1 84 ? 53.006 6.772 -0.872 1.00 69.56 84 LEU A O 1
ATOM 686 N N . GLU A 1 85 ? 53.275 4.968 -2.191 1.00 69.00 85 GLU A N 1
ATOM 687 C CA . GLU A 1 85 ? 54.708 4.887 -1.951 1.00 69.00 85 GLU A CA 1
ATOM 688 C C . GLU A 1 85 ? 55.345 6.131 -2.564 1.00 69.00 85 GLU A C 1
ATOM 690 O O . GLU A 1 85 ? 55.098 6.475 -3.724 1.00 69.00 85 GLU A O 1
ATOM 695 N N . ILE A 1 86 ? 56.131 6.847 -1.763 1.00 68.19 86 ILE A N 1
ATOM 696 C CA . ILE A 1 86 ? 56.868 8.015 -2.230 1.00 68.19 86 ILE A CA 1
ATOM 697 C C . ILE A 1 86 ? 57.961 7.492 -3.166 1.00 68.19 86 ILE A C 1
ATOM 699 O O . ILE A 1 86 ? 59.048 7.129 -2.729 1.00 68.19 86 ILE A O 1
ATOM 703 N N . VAL A 1 87 ? 57.657 7.437 -4.465 1.00 68.69 87 VAL A N 1
ATOM 704 C CA . VAL A 1 87 ? 58.590 6.966 -5.506 1.00 68.69 87 VAL A CA 1
ATOM 705 C C . VAL A 1 87 ? 59.797 7.907 -5.635 1.00 68.69 87 VAL A C 1
ATOM 707 O O . VAL A 1 87 ? 60.862 7.506 -6.093 1.00 68.69 87 VAL A O 1
ATOM 710 N N . SER A 1 88 ? 59.657 9.168 -5.215 1.00 68.94 88 SER A N 1
ATOM 711 C CA . SER A 1 88 ? 60.722 10.169 -5.240 1.00 68.94 88 SER A CA 1
ATOM 712 C C . SER A 1 88 ? 60.474 11.253 -4.192 1.00 68.94 88 SER A C 1
ATOM 714 O O . SER A 1 88 ? 59.369 11.779 -4.088 1.00 68.94 88 SER A O 1
ATOM 716 N N . GLN A 1 89 ? 61.519 11.632 -3.455 1.00 68.06 89 GLN A N 1
ATOM 717 C CA . GLN A 1 89 ? 61.511 12.790 -2.547 1.00 68.06 89 GLN A CA 1
ATOM 718 C C . GLN A 1 89 ? 61.771 14.116 -3.286 1.00 68.06 89 GLN A C 1
ATOM 720 O O . GLN A 1 89 ? 61.861 15.172 -2.665 1.00 68.06 89 GLN A O 1
ATOM 725 N N . TYR A 1 90 ? 61.939 14.068 -4.611 1.00 67.75 90 TYR A N 1
ATOM 726 C CA . TYR A 1 90 ? 62.344 15.205 -5.425 1.00 67.75 90 TYR A CA 1
ATOM 727 C C . TYR A 1 90 ? 61.163 15.766 -6.223 1.00 67.75 90 TYR A C 1
ATOM 729 O O . TYR A 1 90 ? 60.652 15.119 -7.140 1.00 67.75 90 TYR A O 1
ATOM 737 N N . THR A 1 91 ? 60.749 16.991 -5.897 1.00 68.06 91 THR A N 1
ATOM 738 C CA . THR A 1 91 ? 59.725 17.748 -6.629 1.00 68.06 91 THR A CA 1
ATOM 739 C C . THR A 1 91 ? 60.382 18.786 -7.535 1.00 68.06 91 THR A C 1
ATOM 741 O O . THR A 1 91 ? 60.930 19.779 -7.056 1.00 68.06 91 THR A O 1
ATOM 744 N N . PHE A 1 92 ? 60.312 18.591 -8.854 1.00 71.44 92 PHE A N 1
ATOM 745 C CA . PHE A 1 92 ? 60.713 19.623 -9.812 1.00 71.44 92 PHE A CA 1
ATOM 746 C C . PHE A 1 92 ? 59.665 20.747 -9.832 1.00 71.44 92 PHE A C 1
ATOM 748 O O . PHE A 1 92 ? 58.494 20.497 -10.106 1.00 71.44 92 PHE A O 1
ATOM 755 N N . LEU A 1 93 ? 60.087 21.992 -9.589 1.00 67.81 93 LEU A N 1
ATOM 756 C CA . LEU A 1 93 ? 59.215 23.181 -9.633 1.00 67.81 93 LEU A CA 1
ATOM 757 C C . LEU A 1 93 ? 58.691 23.500 -11.047 1.00 67.81 93 LEU A C 1
ATOM 759 O O . LEU A 1 93 ? 57.706 24.215 -11.200 1.00 67.81 93 LEU A O 1
ATOM 763 N N . SER A 1 94 ? 59.339 22.973 -12.086 1.00 70.88 94 SER A N 1
ATOM 764 C CA . SER A 1 94 ? 58.937 23.128 -13.482 1.00 70.88 94 SER A CA 1
ATOM 765 C C . SER A 1 94 ? 59.154 21.815 -14.221 1.00 70.88 94 SER A C 1
ATOM 767 O O . SER A 1 94 ? 60.217 21.206 -14.118 1.00 70.88 94 SER A O 1
ATOM 769 N N . LYS A 1 95 ? 58.168 21.410 -15.027 1.00 67.88 95 LYS A N 1
ATOM 770 C CA . LYS A 1 95 ? 58.306 20.283 -15.964 1.00 67.88 95 LYS A CA 1
ATOM 771 C C . LYS A 1 95 ? 59.280 20.606 -17.105 1.00 67.88 95 LYS A C 1
ATOM 773 O O . LYS A 1 95 ? 59.800 19.705 -17.756 1.00 67.88 95 LYS A O 1
ATOM 778 N N . TYR A 1 96 ? 59.508 21.894 -17.360 1.00 70.06 96 TYR A N 1
ATOM 779 C CA . TYR A 1 96 ? 60.388 22.375 -18.411 1.00 70.06 96 TYR A CA 1
ATOM 780 C C . TYR A 1 96 ? 61.769 22.695 -17.839 1.00 70.06 96 TYR A C 1
ATOM 782 O O . TYR A 1 96 ? 61.963 23.721 -17.182 1.00 70.06 96 TYR A O 1
ATOM 790 N N . GLN A 1 97 ? 62.730 21.819 -18.120 1.00 69.62 97 GLN A N 1
ATOM 791 C CA . GLN A 1 97 ? 64.147 22.081 -17.915 1.00 69.62 97 GLN A CA 1
ATOM 792 C C . GLN A 1 97 ? 64.730 22.563 -19.241 1.00 69.62 97 GLN A C 1
ATOM 794 O O . GLN A 1 97 ? 64.824 21.798 -20.202 1.00 69.62 97 GLN A O 1
ATOM 799 N N . ARG A 1 98 ? 65.101 23.846 -19.317 1.00 71.06 98 ARG A N 1
ATOM 800 C CA . ARG A 1 98 ? 65.701 24.390 -20.537 1.00 71.06 98 ARG A CA 1
ATOM 801 C C . ARG A 1 98 ? 67.038 23.692 -20.781 1.00 71.06 98 ARG A C 1
ATOM 803 O O . ARG A 1 98 ? 67.947 23.789 -19.959 1.00 71.06 98 ARG A O 1
ATOM 810 N N . LEU A 1 99 ? 67.144 22.976 -21.895 1.00 74.06 99 LEU A N 1
ATOM 811 C CA . LEU A 1 99 ? 68.352 22.238 -22.244 1.00 74.06 99 LEU A CA 1
ATOM 812 C C . LEU A 1 99 ? 69.474 23.239 -22.551 1.00 74.06 99 LEU A C 1
ATOM 814 O O . LEU A 1 99 ? 69.248 24.300 -23.131 1.00 74.06 99 LEU A O 1
ATOM 818 N N . HIS A 1 100 ? 70.707 22.927 -22.156 1.00 70.50 100 HIS A N 1
ATOM 819 C CA . HIS A 1 100 ? 71.846 23.848 -22.294 1.00 70.50 100 HIS A CA 1
ATOM 820 C C . HIS A 1 100 ? 72.145 24.236 -23.757 1.00 70.50 100 HIS A C 1
ATOM 822 O O . HIS A 1 100 ? 72.809 25.235 -24.018 1.00 70.50 100 HIS A O 1
ATOM 828 N N . PHE A 1 101 ? 71.635 23.464 -24.720 1.00 70.88 101 PHE A N 1
ATOM 829 C CA . PHE A 1 101 ? 71.761 23.721 -26.151 1.00 70.88 101 PHE A CA 1
ATOM 830 C C . PHE A 1 101 ? 70.570 24.474 -26.761 1.00 70.88 101 PHE A C 1
ATOM 832 O O . PHE A 1 101 ? 70.648 24.854 -27.923 1.00 70.88 101 PHE A O 1
ATOM 839 N N . SER A 1 102 ? 69.505 24.767 -26.003 1.00 71.81 102 SER A N 1
ATOM 840 C CA . SER A 1 102 ? 68.345 25.537 -26.493 1.00 71.81 102 SER A CA 1
ATOM 841 C C . SER A 1 102 ? 68.686 26.975 -26.908 1.00 71.81 102 SER A C 1
ATOM 843 O O . SER A 1 102 ? 67.854 27.652 -27.499 1.00 71.81 102 SER A O 1
ATOM 845 N N . LEU A 1 103 ? 69.883 27.457 -26.560 1.00 69.38 103 LEU A N 1
ATOM 846 C CA . LEU A 1 103 ? 70.401 28.773 -26.937 1.00 69.38 103 LEU A CA 1
ATOM 847 C C . LEU A 1 103 ? 71.364 28.746 -28.130 1.00 69.38 103 LEU A C 1
ATOM 849 O O . LEU A 1 103 ? 71.831 29.805 -28.545 1.00 69.38 103 LEU A O 1
ATOM 853 N N . ARG A 1 104 ? 71.722 27.572 -28.661 1.00 78.00 104 ARG A N 1
ATOM 854 C CA . ARG A 1 104 ? 72.583 27.521 -29.845 1.00 78.00 104 ARG A CA 1
ATOM 855 C C . ARG A 1 104 ? 71.717 27.725 -31.080 1.00 78.00 104 ARG A C 1
ATOM 857 O O . ARG A 1 104 ? 70.701 27.055 -31.241 1.00 78.00 104 ARG A O 1
ATOM 864 N N . GLY A 1 105 ? 72.124 28.667 -31.927 1.00 75.75 105 GLY A N 1
ATOM 865 C CA . GLY A 1 105 ? 71.516 28.846 -33.240 1.00 75.75 105 GLY A CA 1
ATOM 866 C C . GLY A 1 105 ? 71.664 27.578 -34.092 1.00 75.75 105 GLY A C 1
ATOM 867 O O . GLY A 1 105 ? 72.555 26.764 -33.826 1.00 75.75 105 GLY A O 1
ATOM 868 N N . PRO A 1 106 ? 70.791 27.385 -35.093 1.00 74.56 106 PRO A N 1
ATOM 869 C CA . PRO A 1 106 ? 70.879 26.242 -35.992 1.00 74.56 106 PRO A CA 1
ATOM 870 C C . PRO A 1 106 ? 72.249 26.216 -36.693 1.00 74.56 106 PRO A C 1
ATOM 872 O O . PRO A 1 106 ? 72.785 27.282 -37.009 1.00 74.56 106 PRO A O 1
ATOM 875 N N . PRO A 1 107 ? 72.836 25.027 -36.927 1.00 76.31 107 PRO A N 1
ATOM 876 C CA . PRO A 1 107 ? 74.111 24.927 -37.626 1.00 76.31 107 PRO A CA 1
ATOM 877 C C . PRO A 1 107 ? 73.968 25.510 -39.035 1.00 76.31 107 PRO A C 1
ATOM 879 O O . PRO A 1 107 ? 73.025 25.183 -39.757 1.00 76.31 107 PRO A O 1
ATOM 882 N N . SER A 1 108 ? 74.893 26.388 -39.419 1.00 76.38 108 SER A N 1
ATOM 883 C CA . SER A 1 108 ? 74.954 26.905 -40.783 1.00 76.38 108 SER A CA 1
ATOM 884 C C . SER A 1 108 ? 75.337 25.771 -41.728 1.00 76.38 108 SER A C 1
ATOM 886 O O . SER A 1 108 ? 76.327 25.080 -41.480 1.00 76.38 108 SER A O 1
ATOM 888 N N . LEU A 1 109 ? 74.564 25.590 -42.797 1.00 74.50 109 LEU A N 1
ATOM 889 C CA . LEU A 1 109 ? 74.916 24.669 -43.872 1.00 74.50 109 LEU A CA 1
ATOM 890 C C . LEU A 1 109 ? 76.202 25.179 -44.538 1.00 74.50 109 LEU A C 1
ATOM 892 O O . LEU A 1 109 ? 76.237 26.321 -44.998 1.00 74.50 109 LEU A O 1
ATOM 896 N N . ILE A 1 110 ? 77.245 24.350 -44.512 1.00 60.72 110 ILE A N 1
ATOM 897 C CA . ILE A 1 110 ? 78.457 24.504 -45.327 1.00 60.72 110 ILE A CA 1
ATOM 898 C C . ILE A 1 110 ? 78.201 23.784 -46.645 1.00 60.72 110 ILE A C 1
ATOM 900 O O . ILE A 1 110 ? 77.692 22.640 -46.572 1.00 60.72 110 ILE A O 1
#

pLDDT: mean 72.71, std 12.01, range [55.94, 97.06]

Mean predicted aligned error: 20.16 Å

Radius of gyration: 41.07 Å; Cα contacts (8 Å, |Δi|>4): 2; chains: 1; bounding box: 116×38×76 Å

Organism: NCBI:txid369401

Sequence (110 aa):
MNQIKEHIVFKLITFSLALMLLVPTAIKFAHIFTHHNHKVCVGGQSTHIHKVDLDCDFHKFQLNQNFTLSNSFLKLFSPQEKSLEIVSQYTFLSKYQRLHFSLRGPPSLI

Solvent-accessible surface area (backbone atoms only — not comparable to full-atom values): 7898 Å² total; per-residue (Å²): 116,66,71,64,51,53,54,51,50,52,52,50,51,54,50,49,51,56,50,60,70,44,47,66,58,53,52,53,58,53,50,70,76,67,72,78,80,76,77,76,83,89,67,85,94,65,91,71,82,76,72,83,77,78,71,78,69,89,63,81,66,76,88,65,82,83,82,72,80,76,80,72,78,76,73,87,66,76,80,78,76,75,77,76,74,78,89,62,97,75,80,74,95,56,95,76,73,85,55,90,63,78,78,58,74,80,83,78,89,127

Secondary structure (DSSP, 8-state):
-HHHHHHHHHHHHHHHHHHHHHHHHHHHHHHHTT---------SS------------TTSS--S-----------S-----PPPP-S-S---S-S----TTTTSPPPPP-

Foldseek 3Di:
DVVVVVVVVVVVVVVVVVVVVCVLVVVVVVLVVPPPPPPDPPDPPDPDDPDPPPNPPSPPDDPDDPDDPPPPPPCPDDPDDPDPDCPDPDDDPDPDDPDPCVPPDDDDDD